Protein AF-A0A820HW71-F1 (afdb_monomer_lite)

Foldseek 3Di:
DLVVLQVVLVCVVVVVVVVVDDDDDDPPVVVVVVLVVVQSVLSSLPPDSHRDSDADFDPDQPVVLLVVLVVLLVVLVVVLVVLCVPQVVVLVVVVVVDPDDDPVSVVVSCVSVVVSVVVNVVSVCCSVLPSVNVSSCSVSRRPPNPPDDPPVPPDDD

Secondary structure (DSSP, 8-state):
-HHHHHHHHHHHHHHHHHHH-----SS-HHHHHHHHHHHHHHHHHSS-SS--SS--B-SS--HHHHHHHHHHHHHHHHHHHHHIIIIIHHHHHHHHH-SS--HHHHHHHHHHHHHHHHHHHHHHHIIIIIIIHHHHHHHTTB----SS--TTS----

Sequence (157 aa):
LRQLMKIHSFVRENAGKIISQPKKSTDPFLSSEFSHFNQYLYFLYAPTLIFRDVYPRTSTIRWNVVFKMFGQYLTCGFLVYHILAYSWMPVFTRCFTETELTLKSAITSIFDLMLPGVLIIILCYYGFFYCWLNGFAELLRFADRMFHEDWWNSASS

Structure (mmCIF, N/CA/C/O backbone):
data_AF-A0A820HW71-F1
#
_entry.id   AF-A0A820HW71-F1
#
loop_
_atom_site.group_PDB
_atom_site.id
_atom_site.type_symbol
_atom_site.label_atom_id
_atom_site.label_alt_id
_atom_site.label_comp_id
_atom_site.label_asym_id
_atom_site.label_entity_id
_atom_site.label_seq_id
_atom_site.pdbx_PDB_ins_code
_atom_site.Cartn_x
_atom_site.Cartn_y
_atom_site.Cartn_z
_atom_site.occupancy
_atom_site.B_iso_or_equiv
_atom_site.auth_seq_id
_atom_site.auth_comp_id
_atom_site.auth_asym_id
_atom_site.auth_atom_id
_atom_site.pdbx_PDB_model_num
ATOM 1 N N . LEU A 1 1 ? 9.717 6.547 14.543 1.00 66.38 1 LEU A N 1
ATOM 2 C CA . LEU A 1 1 ? 8.832 7.717 14.783 1.00 66.38 1 LEU A CA 1
ATOM 3 C C . LEU A 1 1 ? 7.448 7.357 15.335 1.00 66.38 1 LEU A C 1
ATOM 5 O O . LEU A 1 1 ? 7.127 7.828 16.416 1.00 66.38 1 LEU A O 1
ATOM 9 N N . ARG A 1 2 ? 6.642 6.515 14.660 1.00 72.00 2 ARG A N 1
ATOM 10 C CA . ARG A 1 2 ? 5.258 6.180 15.079 1.00 72.00 2 ARG A CA 1
ATOM 11 C C . ARG A 1 2 ? 5.122 5.748 16.548 1.00 72.00 2 ARG A C 1
ATOM 13 O O . ARG A 1 2 ? 4.225 6.218 17.234 1.00 72.00 2 ARG A O 1
ATOM 20 N N . GLN A 1 3 ? 6.014 4.885 17.038 1.00 76.31 3 GLN A N 1
ATOM 21 C CA . GLN A 1 3 ? 5.935 4.386 18.419 1.00 76.31 3 GLN A CA 1
ATOM 22 C C . GLN A 1 3 ? 6.227 5.465 19.469 1.00 76.31 3 GLN A C 1
ATOM 24 O O . GLN A 1 3 ? 5.591 5.501 20.514 1.00 76.31 3 GLN A O 1
ATOM 29 N N . LEU A 1 4 ? 7.119 6.404 19.153 1.00 76.62 4 LEU A N 1
ATOM 30 C CA . LEU A 1 4 ? 7.485 7.515 20.032 1.00 76.62 4 LEU A CA 1
ATOM 31 C C . LEU A 1 4 ? 6.310 8.482 20.237 1.00 76.62 4 LEU A C 1
ATOM 33 O O . LEU A 1 4 ? 6.021 8.870 21.365 1.00 76.62 4 LEU A O 1
ATOM 37 N N . MET A 1 5 ? 5.572 8.795 19.165 1.00 76.69 5 MET A N 1
ATOM 38 C CA . MET A 1 5 ? 4.363 9.626 19.249 1.00 76.69 5 MET A CA 1
ATOM 39 C C . MET A 1 5 ? 3.270 8.962 20.096 1.00 76.69 5 MET A C 1
ATOM 41 O O . MET A 1 5 ? 2.615 9.628 20.896 1.00 76.69 5 MET A O 1
ATOM 45 N N . LYS A 1 6 ? 3.110 7.638 19.966 1.00 76.06 6 LYS A N 1
ATOM 46 C CA . LYS A 1 6 ? 2.149 6.859 20.758 1.00 76.06 6 LYS A CA 1
ATOM 47 C C . LYS A 1 6 ? 2.499 6.848 22.242 1.00 76.06 6 LYS A C 1
ATOM 49 O O . LYS A 1 6 ? 1.626 7.087 23.072 1.00 76.06 6 LYS A O 1
ATOM 54 N N . ILE A 1 7 ? 3.771 6.625 22.572 1.00 77.44 7 ILE A N 1
ATOM 55 C CA . ILE A 1 7 ? 4.256 6.668 23.956 1.00 77.44 7 ILE A CA 1
ATOM 56 C C . ILE A 1 7 ? 4.028 8.062 24.551 1.00 77.44 7 ILE A C 1
ATOM 58 O O . ILE A 1 7 ? 3.468 8.169 25.638 1.00 77.44 7 ILE A O 1
ATOM 62 N N . HIS A 1 8 ? 4.366 9.130 23.822 1.00 78.19 8 HIS A N 1
ATOM 63 C CA . HIS A 1 8 ? 4.152 10.501 24.290 1.00 78.19 8 HIS A CA 1
ATOM 64 C C . HIS A 1 8 ? 2.667 10.814 24.543 1.00 78.19 8 HIS A C 1
ATOM 66 O O . HIS A 1 8 ? 2.325 11.365 25.589 1.00 78.19 8 HIS A O 1
ATOM 72 N N . SER A 1 9 ? 1.766 10.425 23.628 1.00 74.50 9 SER A N 1
ATOM 73 C CA . SER A 1 9 ? 0.321 10.602 23.837 1.00 74.50 9 SER A CA 1
ATOM 74 C C . SER A 1 9 ? -0.189 9.818 25.047 1.00 74.50 9 SER A C 1
ATOM 76 O O . SER A 1 9 ? -1.038 10.330 25.770 1.00 74.50 9 SER A O 1
ATOM 78 N N . PHE A 1 10 ? 0.311 8.601 25.271 1.00 73.00 10 PHE A N 1
ATOM 79 C CA . PHE A 1 10 ? -0.095 7.771 26.405 1.00 73.00 10 PHE A CA 1
ATOM 80 C C . PHE A 1 10 ? 0.378 8.354 27.739 1.00 73.00 10 PHE A C 1
ATOM 82 O O . PHE A 1 10 ? -0.403 8.438 28.685 1.00 73.00 10 PHE A O 1
ATOM 89 N N . VAL A 1 11 ? 1.638 8.791 27.814 1.00 78.19 11 VAL A N 1
ATOM 90 C CA . VAL A 1 11 ? 2.197 9.407 29.026 1.00 78.19 11 VAL A CA 1
ATOM 91 C C . VAL A 1 11 ? 1.459 10.701 29.350 1.00 78.19 11 VAL A C 1
ATOM 93 O O . VAL A 1 11 ? 1.075 10.895 30.497 1.00 78.19 11 VAL A O 1
ATOM 96 N N . ARG A 1 12 ? 1.194 11.556 28.353 1.00 78.50 12 ARG A N 1
ATOM 97 C CA . ARG A 1 12 ? 0.486 12.828 28.566 1.00 78.50 12 ARG A CA 1
ATOM 98 C C . ARG A 1 12 ? -0.927 12.630 29.121 1.00 78.50 12 ARG A C 1
ATOM 100 O O . ARG A 1 12 ? -1.309 13.319 30.061 1.00 78.50 12 ARG A O 1
ATOM 107 N N . GLU A 1 13 ? -1.680 11.686 28.560 1.00 73.25 13 GLU A N 1
ATOM 108 C CA . GLU A 1 13 ? -3.069 11.431 28.958 1.00 73.25 13 GLU A CA 1
ATOM 109 C C . GLU A 1 13 ? -3.165 10.781 30.350 1.00 73.25 13 GLU A C 1
ATOM 111 O O . GLU A 1 13 ? -4.010 11.157 31.163 1.00 73.25 13 GLU A O 1
ATOM 116 N N . ASN A 1 14 ? -2.272 9.832 30.662 1.00 68.50 14 ASN A N 1
ATOM 117 C CA . ASN A 1 14 ? -2.259 9.175 31.972 1.00 68.50 14 ASN A CA 1
ATOM 118 C C . ASN A 1 14 ? -1.646 10.050 33.069 1.00 68.50 14 ASN A C 1
ATOM 120 O O . ASN A 1 14 ? -2.122 10.006 34.200 1.00 68.50 14 ASN A O 1
ATOM 124 N N . ALA A 1 15 ? -0.649 10.886 32.756 1.00 71.06 15 ALA A N 1
ATOM 125 C CA . ALA A 1 15 ? -0.076 11.823 33.722 1.00 71.06 15 ALA A CA 1
ATOM 126 C C . ALA A 1 15 ? -1.144 12.785 34.266 1.00 71.06 15 ALA A C 1
ATOM 128 O O . ALA A 1 15 ? -1.229 12.972 35.478 1.00 71.06 15 ALA A O 1
ATOM 129 N N . GLY A 1 16 ? -2.017 13.316 33.401 1.00 64.75 16 GLY A N 1
ATOM 130 C CA . GLY A 1 16 ? -3.139 14.160 33.829 1.00 64.75 16 GLY A CA 1
ATOM 131 C C . GLY A 1 16 ? -4.109 13.440 34.775 1.00 64.75 16 GLY A C 1
ATOM 132 O O . GLY A 1 16 ? -4.522 14.006 35.786 1.00 64.75 16 GLY A O 1
ATOM 133 N N . LYS A 1 17 ? -4.417 12.165 34.504 1.00 67.25 17 LYS A N 1
ATOM 134 C CA . LYS A 1 17 ? -5.330 11.357 35.332 1.00 67.25 17 LYS A CA 1
ATOM 135 C C . LYS A 1 17 ? -4.726 10.989 36.688 1.00 67.25 17 LYS A C 1
ATOM 137 O O . LYS A 1 17 ? -5.415 11.117 37.698 1.00 67.25 17 LYS A O 1
ATOM 142 N N . ILE A 1 18 ? -3.445 10.614 36.727 1.00 64.81 18 ILE A N 1
ATOM 143 C CA . ILE A 1 18 ? -2.717 10.269 37.962 1.00 64.81 18 ILE A CA 1
ATOM 144 C C . ILE A 1 18 ? -2.598 11.484 38.893 1.00 64.81 18 ILE A C 1
ATOM 146 O O . ILE A 1 18 ? -2.737 11.336 40.103 1.00 64.81 18 ILE A O 1
ATOM 150 N N . ILE A 1 19 ? -2.406 12.688 38.342 1.00 64.12 19 ILE A N 1
ATOM 151 C CA . ILE A 1 19 ? -2.357 13.935 39.126 1.00 64.12 19 ILE A CA 1
ATOM 152 C C . ILE A 1 19 ? -3.731 14.271 39.739 1.00 64.12 19 ILE A C 1
ATOM 154 O O . ILE A 1 19 ? -3.800 14.860 40.815 1.00 64.12 19 ILE A O 1
ATOM 158 N N . SER A 1 20 ? -4.826 13.879 39.081 1.00 61.09 20 SER A N 1
ATOM 159 C CA . SER A 1 20 ? -6.198 14.203 39.500 1.00 61.09 20 SER A CA 1
ATOM 160 C C . SER A 1 20 ? -6.864 13.185 40.443 1.00 61.09 20 SER A C 1
ATOM 162 O O . SER A 1 20 ? -7.899 13.501 41.029 1.00 61.09 20 SER A O 1
ATOM 164 N N . GLN A 1 21 ? -6.319 11.971 40.604 1.00 56.47 21 GLN A N 1
ATOM 165 C CA . GLN A 1 21 ? -6.948 10.923 41.421 1.00 56.47 21 GLN A CA 1
ATOM 166 C C . GLN A 1 21 ? -6.394 10.871 42.860 1.00 56.47 21 GLN A C 1
ATOM 168 O O . GLN A 1 21 ? -5.190 10.689 43.049 1.00 56.47 21 GLN A O 1
ATOM 173 N N . PRO A 1 22 ? -7.248 10.941 43.904 1.00 54.06 22 PRO A N 1
ATOM 174 C CA . PRO A 1 22 ? -6.823 10.664 45.271 1.00 54.06 22 PRO A CA 1
ATOM 175 C C . PRO A 1 22 ? -6.597 9.155 45.470 1.00 54.06 22 PRO A C 1
ATOM 177 O O . PRO A 1 22 ? -7.396 8.330 45.024 1.00 54.06 22 PRO A O 1
ATOM 180 N N . LYS A 1 23 ? -5.502 8.799 46.163 1.00 50.09 23 LYS A N 1
ATOM 181 C CA . LYS A 1 23 ? -5.105 7.421 46.518 1.00 50.09 23 LYS A CA 1
ATOM 182 C C . LYS A 1 23 ? -6.294 6.637 47.091 1.00 50.09 23 LYS A C 1
ATOM 184 O O . LYS A 1 23 ? -6.707 6.891 48.220 1.00 50.09 23 LYS A O 1
ATOM 189 N N . LYS A 1 24 ? -6.805 5.651 46.349 1.00 47.09 24 LYS A N 1
ATOM 190 C CA . LYS A 1 24 ? -7.782 4.677 46.854 1.00 47.09 24 LYS A CA 1
ATOM 191 C C . LYS A 1 24 ? -7.131 3.296 46.915 1.00 47.09 24 LYS A C 1
ATOM 193 O O . LYS A 1 24 ? -6.701 2.759 45.900 1.00 47.09 24 LYS A O 1
ATOM 198 N N . SER A 1 25 ? -7.013 2.772 48.130 1.00 54.78 25 SER A N 1
ATOM 199 C CA . SER A 1 25 ? -6.553 1.421 48.453 1.00 54.78 25 SER A CA 1
ATOM 200 C C . SER A 1 25 ? -7.666 0.385 48.244 1.00 54.78 25 SER A C 1
ATOM 202 O O . SER A 1 25 ? -8.838 0.728 48.395 1.00 54.78 25 SER A O 1
ATOM 204 N N . THR A 1 26 ? -7.254 -0.866 47.989 1.00 46.06 26 THR A N 1
ATOM 205 C CA . THR A 1 26 ? -8.019 -2.137 48.060 1.00 46.06 26 THR A CA 1
ATOM 206 C C . THR A 1 26 ? -8.429 -2.764 46.724 1.00 46.06 26 THR A C 1
ATOM 208 O O . THR A 1 26 ? -9.563 -2.611 46.281 1.00 46.06 26 THR A O 1
ATOM 211 N N . ASP A 1 27 ? -7.485 -3.488 46.110 1.00 52.81 27 ASP A N 1
ATOM 212 C CA . ASP A 1 27 ? -7.646 -4.607 45.161 1.00 52.81 27 ASP A CA 1
ATOM 213 C C . ASP A 1 27 ? -8.671 -4.530 43.996 1.00 52.81 27 ASP A C 1
ATOM 215 O O . ASP A 1 27 ? -9.318 -5.532 43.689 1.00 52.81 27 ASP A O 1
ATOM 219 N N . PRO A 1 28 ? -8.746 -3.432 43.210 1.00 53.31 28 PRO A N 1
ATOM 220 C CA . PRO A 1 28 ? -9.257 -3.426 41.838 1.00 53.31 28 PRO A CA 1
ATOM 221 C C . PRO A 1 28 ? -8.096 -3.172 40.849 1.00 53.31 28 PRO A C 1
ATOM 223 O O . PRO A 1 28 ? -8.303 -2.973 39.655 1.00 53.31 28 PRO A O 1
ATOM 226 N N . PHE A 1 29 ? -6.859 -3.112 41.361 1.00 52.25 29 PHE A N 1
ATOM 227 C CA . PHE A 1 29 ? -5.689 -2.626 40.645 1.00 52.25 29 PHE A CA 1
ATOM 228 C C . PHE A 1 29 ? -5.268 -3.614 39.567 1.00 52.25 29 PHE A C 1
ATOM 230 O O . PHE A 1 29 ? -4.953 -3.196 38.468 1.00 52.25 29 PHE A O 1
ATOM 237 N N . LEU A 1 30 ? -5.371 -4.919 39.833 1.00 51.19 30 LEU A N 1
ATOM 238 C CA . LEU A 1 30 ? -4.949 -5.947 38.885 1.00 51.19 30 LEU A CA 1
ATOM 239 C C . LEU A 1 30 ? -5.900 -6.061 37.682 1.00 51.19 30 LEU A C 1
ATOM 241 O O . LEU A 1 30 ? -5.445 -6.220 36.555 1.00 51.19 30 LEU A O 1
ATOM 245 N N . SER A 1 31 ? -7.216 -5.933 37.896 1.00 52.94 31 SER A N 1
ATOM 246 C CA . SER A 1 31 ? -8.216 -5.910 36.816 1.00 52.94 31 SER A CA 1
ATOM 247 C C . SER A 1 31 ? -8.201 -4.584 36.049 1.00 52.94 31 SER A C 1
ATOM 249 O O . SER A 1 31 ? -8.335 -4.586 34.823 1.00 52.94 31 SER A O 1
ATOM 251 N N . SER A 1 32 ? -7.965 -3.471 36.751 1.00 58.72 32 SER A N 1
ATOM 252 C CA . SER A 1 32 ? -7.693 -2.154 36.166 1.00 58.72 32 SER A CA 1
ATOM 253 C C . SER A 1 32 ? -6.433 -2.176 35.292 1.00 58.72 32 SER A C 1
ATOM 255 O O . SER A 1 32 ? -6.503 -1.817 34.119 1.00 58.72 32 SER A O 1
ATOM 257 N N . GLU A 1 33 ? -5.305 -2.683 35.799 1.00 59.88 33 GLU A N 1
ATOM 258 C CA . GLU A 1 33 ? -4.039 -2.787 35.065 1.00 59.88 33 GLU A CA 1
ATOM 259 C C . GLU A 1 33 ? -4.151 -3.715 33.857 1.00 59.88 33 GLU A C 1
ATOM 261 O O . GLU A 1 33 ? -3.715 -3.337 32.771 1.00 59.88 33 GLU A O 1
ATOM 266 N N . PHE A 1 34 ? -4.780 -4.890 33.992 1.00 58.22 34 PHE A N 1
ATOM 267 C CA . PHE A 1 34 ? -4.979 -5.795 32.852 1.00 58.22 34 PHE A CA 1
ATOM 268 C C . PHE A 1 34 ? -5.883 -5.179 31.777 1.00 58.22 34 PHE A C 1
ATOM 270 O O . PHE A 1 34 ? -5.628 -5.338 30.579 1.00 58.22 34 PHE A O 1
ATOM 277 N N . SER A 1 35 ? -6.931 -4.454 32.183 1.00 60.84 35 SER A N 1
ATOM 278 C CA . SER A 1 35 ? -7.802 -3.727 31.255 1.00 60.84 35 SER A CA 1
ATOM 279 C C . SER A 1 35 ? -7.048 -2.587 30.562 1.00 60.84 35 SER A C 1
ATOM 281 O O . SER A 1 35 ? -7.125 -2.462 29.338 1.00 60.84 35 SER A O 1
ATOM 283 N N . HIS A 1 36 ? -6.255 -1.808 31.304 1.00 67.25 36 HIS A N 1
ATOM 284 C CA . HIS A 1 36 ? -5.430 -0.727 30.760 1.00 67.25 36 HIS A CA 1
ATOM 285 C C . HIS A 1 36 ? -4.324 -1.243 29.830 1.00 67.25 36 HIS A C 1
ATOM 287 O O . HIS A 1 36 ? -4.073 -0.635 28.788 1.00 67.25 36 HIS A O 1
ATOM 293 N N . PHE A 1 37 ? -3.708 -2.387 30.137 1.00 70.44 37 PHE A N 1
ATOM 294 C CA . PHE A 1 37 ? -2.699 -3.009 29.280 1.00 70.44 37 PHE A CA 1
ATOM 295 C C . PHE A 1 37 ? -3.304 -3.528 27.971 1.00 70.44 37 PHE A C 1
ATOM 297 O O . PHE A 1 37 ? -2.777 -3.249 26.894 1.00 70.44 37 PHE A O 1
ATOM 304 N N . ASN A 1 38 ? -4.462 -4.196 28.027 1.00 71.06 38 ASN A N 1
ATOM 305 C CA . ASN A 1 38 ? -5.185 -4.620 26.823 1.00 71.06 38 ASN A CA 1
ATOM 306 C C . ASN A 1 38 ? -5.651 -3.427 25.969 1.00 71.06 38 ASN A C 1
ATOM 308 O O . ASN A 1 38 ? -5.608 -3.490 24.738 1.00 71.06 38 ASN A O 1
ATOM 312 N N . GLN A 1 39 ? -6.061 -2.319 26.593 1.00 71.56 39 GLN A N 1
ATOM 313 C CA . GLN A 1 39 ? -6.398 -1.072 25.894 1.00 71.56 39 GLN A CA 1
ATOM 314 C C . GLN A 1 39 ? -5.165 -0.411 25.262 1.00 71.56 39 GLN A C 1
ATOM 316 O O . GLN A 1 39 ? -5.248 0.078 24.134 1.00 71.56 39 GLN A O 1
ATOM 321 N N . TYR A 1 40 ? -4.014 -0.436 25.937 1.00 71.38 40 TYR A N 1
ATOM 322 C CA . TYR A 1 40 ? -2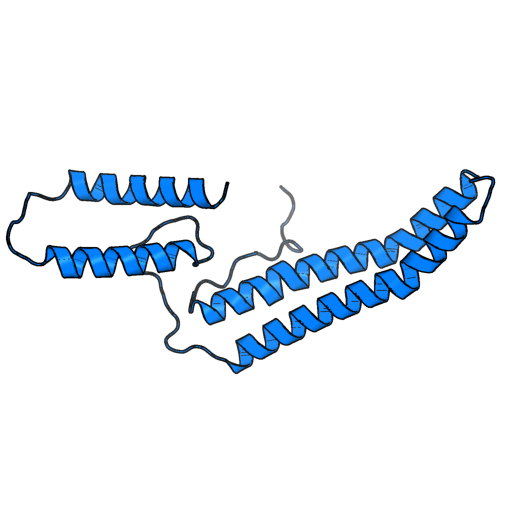.751 0.066 25.399 1.00 71.38 40 TYR A CA 1
ATOM 323 C C . TYR A 1 40 ? -2.246 -0.779 24.224 1.00 71.38 40 TYR A C 1
ATOM 325 O O . TYR A 1 40 ? -1.864 -0.227 23.190 1.00 71.38 40 TYR A O 1
ATOM 333 N N . LEU A 1 41 ? -2.318 -2.110 24.329 1.00 72.56 41 LEU A N 1
ATOM 334 C CA . LEU A 1 41 ? -2.028 -3.016 23.216 1.00 72.56 41 LEU A CA 1
ATOM 335 C C . LEU A 1 41 ? -2.951 -2.729 22.030 1.00 72.56 41 LEU A C 1
ATOM 337 O O . LEU A 1 41 ? -2.475 -2.573 20.906 1.00 72.56 41 LEU A O 1
ATOM 341 N N . TYR A 1 42 ? -4.255 -2.571 22.270 1.00 72.00 42 TYR A N 1
ATOM 342 C CA . TYR A 1 42 ? -5.203 -2.189 21.225 1.00 72.00 42 TYR A CA 1
ATOM 343 C C . TYR A 1 42 ? -4.836 -0.842 20.586 1.00 72.00 42 TYR A C 1
ATOM 345 O O . TYR A 1 42 ? -4.802 -0.738 19.362 1.00 72.00 42 TYR A O 1
ATOM 353 N N . PHE A 1 43 ? -4.476 0.169 21.383 1.00 73.31 43 PHE A N 1
ATOM 354 C CA . PHE A 1 43 ? -3.992 1.460 20.889 1.00 73.31 43 PHE A CA 1
ATOM 355 C C . PHE A 1 43 ? -2.708 1.334 20.060 1.00 73.31 43 PHE A C 1
ATOM 357 O O . PHE A 1 43 ? -2.546 2.053 19.075 1.00 73.31 43 PHE A O 1
ATOM 364 N N . LEU A 1 44 ? -1.800 0.417 20.400 1.00 72.62 44 LEU A N 1
ATOM 365 C CA . LEU A 1 44 ? -0.547 0.201 19.672 1.00 72.62 44 LEU A CA 1
ATOM 366 C C . LEU A 1 44 ? -0.793 -0.271 18.230 1.00 72.62 44 LEU A C 1
ATOM 368 O O . LEU A 1 44 ? -0.136 0.211 17.289 1.00 72.62 44 LEU A O 1
ATOM 372 N N . TYR A 1 45 ? -1.781 -1.148 18.057 1.00 67.81 45 TYR A N 1
ATOM 373 C CA . TYR A 1 45 ? -2.186 -1.676 16.756 1.00 67.81 45 TYR A CA 1
ATOM 374 C C . TYR A 1 45 ? -3.183 -0.780 16.023 1.00 67.81 45 TYR A C 1
ATOM 376 O O . TYR A 1 45 ? -3.102 -0.688 14.798 1.00 67.81 45 TYR A O 1
ATOM 384 N N . ALA A 1 46 ? -4.048 -0.064 16.746 1.00 67.81 46 ALA A N 1
ATOM 385 C CA . ALA A 1 46 ? -4.976 0.893 16.162 1.00 67.81 46 ALA A CA 1
ATOM 386 C C . ALA A 1 46 ? -4.212 1.950 15.341 1.00 67.81 46 ALA A C 1
ATOM 388 O O . ALA A 1 46 ? -3.185 2.474 15.798 1.00 67.81 46 ALA A O 1
ATOM 389 N N . PRO A 1 47 ? -4.686 2.299 14.138 1.00 64.62 47 PRO A N 1
ATOM 390 C CA . PRO A 1 47 ? -4.066 3.323 13.304 1.00 64.62 47 PRO A CA 1
ATOM 391 C C . PRO A 1 47 ? -4.331 4.759 13.813 1.00 64.62 47 PRO A C 1
ATOM 393 O O . PRO A 1 47 ? -4.484 5.682 13.031 1.00 64.62 47 PRO A O 1
ATOM 396 N N . THR A 1 48 ? -4.345 4.986 15.131 1.00 66.50 48 THR A N 1
ATOM 397 C CA . THR A 1 48 ? -4.530 6.305 15.760 1.00 66.50 48 THR A CA 1
ATOM 398 C C . THR A 1 48 ? -3.293 6.763 16.518 1.00 66.50 48 THR A C 1
ATOM 400 O O . THR A 1 48 ? -2.569 5.950 17.095 1.00 66.50 48 THR A O 1
ATOM 403 N N . LEU A 1 49 ? -3.077 8.080 16.570 1.00 62.91 49 LEU A N 1
ATOM 404 C CA . LEU A 1 49 ? -1.993 8.705 17.343 1.00 62.91 49 LEU A CA 1
ATOM 405 C C . LEU A 1 49 ? -2.422 9.177 18.740 1.00 62.91 49 LEU A C 1
ATOM 407 O O . LEU A 1 49 ? -1.563 9.386 19.588 1.00 62.91 49 LEU A O 1
ATOM 411 N N . ILE A 1 50 ? -3.727 9.318 18.984 1.00 65.31 50 ILE A N 1
ATOM 412 C CA . ILE A 1 50 ? -4.288 9.827 20.243 1.00 65.31 50 ILE A CA 1
ATOM 413 C C . ILE A 1 50 ? -4.853 8.661 21.047 1.00 65.31 50 ILE A C 1
ATOM 415 O O . ILE A 1 50 ? -5.705 7.940 20.523 1.00 65.31 50 ILE A O 1
ATOM 419 N N . PHE A 1 51 ? -4.400 8.494 22.292 1.00 65.50 51 PHE A N 1
ATOM 420 C CA . PHE A 1 51 ? -4.928 7.503 23.238 1.00 65.50 51 PHE A CA 1
ATOM 421 C C . PHE A 1 51 ? -6.306 7.930 23.783 1.00 65.50 51 PHE A C 1
ATOM 423 O O . PHE A 1 51 ? -6.481 9.083 24.168 1.00 65.50 51 PHE A O 1
ATOM 430 N N . ARG A 1 52 ? -7.281 7.013 23.829 1.00 64.44 52 ARG A N 1
ATOM 431 C CA . ARG A 1 52 ? -8.586 7.185 24.496 1.00 64.44 52 ARG A CA 1
ATOM 432 C C . ARG A 1 52 ? -8.948 5.905 25.250 1.00 64.44 52 ARG A C 1
ATOM 434 O O . ARG A 1 52 ? -8.671 4.815 24.756 1.00 64.44 52 ARG A O 1
ATOM 441 N N . ASP A 1 53 ? -9.617 6.031 26.397 1.00 64.06 53 ASP A N 1
ATOM 442 C CA . ASP A 1 53 ? -10.005 4.866 27.215 1.00 64.06 53 ASP A CA 1
ATOM 443 C C . ASP A 1 53 ? -11.077 4.003 26.526 1.00 64.06 53 ASP A C 1
ATO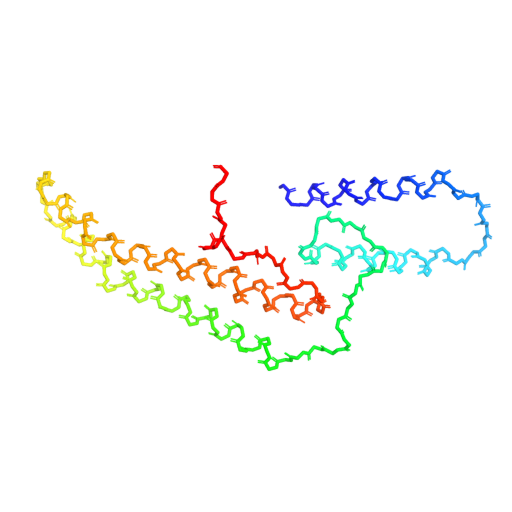M 445 O O . ASP A 1 53 ? -11.106 2.782 26.676 1.00 64.06 53 ASP A O 1
ATOM 449 N N . VAL A 1 54 ? -11.952 4.635 25.734 1.00 63.62 54 VAL A N 1
ATOM 450 C CA . VAL A 1 54 ? -13.006 3.969 24.962 1.00 63.62 54 VAL A CA 1
ATOM 451 C C . VAL A 1 54 ? -12.937 4.443 23.514 1.00 63.62 54 VAL A C 1
ATOM 453 O O . VAL A 1 54 ? -13.152 5.619 23.221 1.00 63.62 54 VAL A O 1
ATOM 456 N N . TYR A 1 55 ? -12.648 3.517 22.599 1.00 65.12 55 TYR A N 1
ATOM 457 C CA . TYR A 1 55 ? -12.758 3.751 21.159 1.00 65.12 55 TYR A CA 1
ATOM 458 C C . TYR A 1 55 ? -14.101 3.230 20.642 1.00 65.12 55 TYR A C 1
ATOM 460 O O . TYR A 1 55 ? -14.511 2.140 21.052 1.00 65.12 55 TYR A O 1
ATOM 468 N N . PRO A 1 56 ? -14.765 3.941 19.713 1.00 64.50 56 PRO A N 1
ATOM 469 C CA . PRO A 1 56 ? -15.918 3.396 19.011 1.00 64.50 56 PRO A CA 1
ATOM 470 C C . PRO A 1 56 ? -15.475 2.164 18.208 1.00 64.50 56 PRO A C 1
ATOM 472 O O . PRO A 1 56 ? -14.608 2.246 17.336 1.00 64.50 56 PRO A O 1
ATOM 475 N N . ARG A 1 57 ? -16.042 1.001 18.546 1.00 64.25 57 ARG A N 1
ATOM 476 C CA . ARG A 1 57 ? -15.764 -0.286 17.895 1.00 64.25 57 ARG A CA 1
ATOM 477 C C . ARG A 1 57 ? -16.970 -0.732 17.087 1.00 64.25 57 ARG A C 1
ATOM 479 O O . ARG A 1 57 ? -18.106 -0.575 17.531 1.00 64.25 57 ARG A O 1
ATOM 486 N N . THR A 1 58 ? -16.735 -1.352 15.938 1.00 66.19 58 THR A N 1
ATOM 487 C CA . THR A 1 58 ? -17.799 -2.076 15.235 1.00 66.19 58 THR A CA 1
ATOM 488 C C . THR A 1 58 ? -18.196 -3.335 16.018 1.00 66.19 58 THR A C 1
ATOM 490 O O . THR A 1 58 ? -17.359 -4.006 16.628 1.00 66.19 58 THR A O 1
ATOM 493 N N . SER A 1 59 ? -19.493 -3.660 16.026 1.00 66.50 59 SER A N 1
ATOM 494 C CA . SER A 1 59 ? -20.051 -4.781 16.801 1.00 66.50 59 SER A CA 1
ATOM 495 C C . SER A 1 59 ? -19.551 -6.147 16.321 1.00 66.50 59 SER A C 1
ATOM 497 O O . SER A 1 59 ? -19.381 -7.068 17.120 1.00 66.50 59 SER A O 1
ATOM 499 N N . THR A 1 60 ? -19.258 -6.277 15.025 1.00 75.31 60 THR A N 1
ATOM 500 C CA . THR A 1 60 ? -18.808 -7.521 14.389 1.00 75.31 60 THR A CA 1
ATOM 501 C C . THR A 1 60 ? -17.712 -7.256 13.355 1.00 75.31 60 THR A C 1
ATOM 503 O O . THR A 1 60 ? -17.662 -6.190 12.741 1.00 75.31 60 THR A O 1
ATOM 506 N N . ILE A 1 61 ? -16.819 -8.236 13.166 1.00 77.50 61 ILE A N 1
ATOM 507 C CA . ILE A 1 61 ? -15.830 -8.227 12.076 1.00 77.50 61 ILE A CA 1
ATOM 508 C C . ILE A 1 61 ? -16.523 -8.779 10.838 1.00 77.50 61 ILE A C 1
ATOM 510 O O . ILE A 1 61 ? -16.965 -9.930 10.838 1.00 77.50 61 ILE A O 1
ATOM 514 N N . ARG A 1 62 ? -16.603 -7.987 9.768 1.00 82.00 62 ARG A N 1
ATOM 515 C CA . ARG A 1 62 ? -17.148 -8.460 8.493 1.00 82.00 62 ARG A CA 1
ATOM 516 C C . ARG A 1 62 ? -16.022 -9.092 7.681 1.00 82.00 62 ARG A C 1
ATOM 518 O O . ARG A 1 62 ? -15.398 -8.440 6.848 1.00 82.00 62 ARG A O 1
ATOM 525 N N . TRP A 1 63 ? -15.779 -10.380 7.914 1.00 80.62 63 TRP A N 1
ATOM 526 C CA . TRP A 1 63 ? -14.711 -11.146 7.257 1.00 80.62 63 TRP A CA 1
ATOM 527 C C . TRP A 1 63 ? -14.752 -11.076 5.727 1.00 80.62 63 TRP A C 1
ATOM 529 O O . TRP A 1 63 ? -13.707 -10.972 5.097 1.00 80.62 63 TRP A O 1
ATOM 539 N N . ASN A 1 64 ? -15.943 -11.014 5.126 1.00 84.12 64 ASN A N 1
ATOM 540 C CA . ASN A 1 64 ? -16.096 -10.842 3.676 1.00 84.12 64 ASN A CA 1
ATOM 541 C C . ASN A 1 64 ? -15.432 -9.554 3.163 1.00 84.12 64 ASN A C 1
ATOM 543 O O . ASN A 1 64 ? -14.834 -9.547 2.091 1.00 84.12 64 ASN A O 1
ATOM 547 N N . VAL A 1 65 ? -15.516 -8.464 3.934 1.00 82.25 65 VAL A N 1
ATOM 548 C CA . VAL A 1 65 ? -14.875 -7.190 3.587 1.00 82.25 65 VAL A CA 1
ATOM 549 C C . VAL A 1 65 ? -13.364 -7.314 3.735 1.00 82.25 65 VAL A C 1
ATOM 551 O O . VAL A 1 65 ? -12.642 -6.907 2.834 1.00 82.25 65 VAL A O 1
ATOM 554 N N . VAL A 1 66 ? -12.892 -7.937 4.817 1.00 85.69 66 VAL A N 1
ATOM 555 C CA . VAL A 1 66 ? -11.462 -8.187 5.049 1.00 85.69 66 VAL A CA 1
ATOM 556 C C . VAL A 1 66 ? -10.861 -8.976 3.884 1.00 85.69 66 VAL A C 1
ATOM 558 O O . VAL A 1 66 ? -9.943 -8.487 3.230 1.00 85.69 66 VAL A O 1
ATOM 561 N N . PHE A 1 67 ? -11.416 -10.145 3.553 1.00 87.50 67 PHE A N 1
ATOM 562 C CA . PHE A 1 67 ? -10.919 -10.964 2.445 1.00 87.50 67 PHE A CA 1
ATOM 563 C C . PHE A 1 67 ? -10.965 -10.226 1.106 1.00 87.50 67 PHE A C 1
ATOM 565 O O . PHE A 1 67 ? -10.019 -10.328 0.328 1.00 87.50 67 PHE A O 1
ATOM 572 N N . LYS A 1 68 ? -12.010 -9.427 0.855 1.00 88.75 68 LYS A N 1
ATOM 573 C CA . LYS A 1 68 ? -12.089 -8.586 -0.345 1.00 88.75 68 LYS A CA 1
ATOM 574 C C . LYS A 1 68 ? -10.954 -7.558 -0.398 1.00 88.75 68 LYS A C 1
ATOM 576 O O . LYS A 1 68 ? -10.320 -7.430 -1.440 1.00 88.75 68 LYS A O 1
ATOM 581 N N . MET A 1 69 ? -10.676 -6.862 0.704 1.00 87.88 69 MET A N 1
ATOM 582 C CA . MET A 1 69 ? -9.606 -5.858 0.770 1.00 87.88 69 MET A CA 1
ATOM 583 C C . MET A 1 69 ? -8.220 -6.494 0.602 1.00 87.88 69 MET A C 1
ATOM 585 O O . MET A 1 69 ? -7.408 -6.004 -0.181 1.00 87.88 69 MET A O 1
ATOM 589 N N . PHE A 1 70 ? -7.956 -7.630 1.254 1.00 89.50 70 PHE A N 1
ATOM 590 C CA . PHE A 1 70 ? -6.700 -8.367 1.067 1.00 89.50 70 PHE A CA 1
ATOM 591 C C . PHE A 1 70 ? -6.561 -8.923 -0.357 1.00 89.50 70 PHE A C 1
ATOM 593 O O . PHE A 1 70 ? -5.485 -8.830 -0.944 1.00 89.50 70 PHE A O 1
ATOM 600 N N . GLY A 1 71 ? -7.644 -9.430 -0.950 1.00 92.38 71 GLY A N 1
ATOM 601 C CA . GLY A 1 71 ? -7.660 -9.855 -2.351 1.00 92.38 71 GLY A CA 1
ATOM 602 C C . GLY A 1 71 ? -7.346 -8.706 -3.314 1.00 92.38 71 GLY A C 1
ATOM 603 O O . GLY A 1 71 ? -6.537 -8.867 -4.228 1.00 92.38 71 GLY A O 1
ATOM 604 N N . GLN A 1 72 ? -7.913 -7.519 -3.079 1.00 91.31 72 GLN A N 1
ATOM 605 C CA . GLN A 1 72 ? -7.594 -6.316 -3.853 1.00 91.31 72 GLN A CA 1
ATOM 606 C C . GLN A 1 72 ? -6.133 -5.885 -3.670 1.00 91.31 72 GLN A C 1
ATOM 608 O O . GLN A 1 72 ? -5.489 -5.523 -4.652 1.00 91.31 72 GLN A O 1
ATOM 613 N N . TYR A 1 73 ? -5.582 -5.977 -2.456 1.00 92.19 73 TYR A N 1
ATOM 614 C CA . TYR A 1 73 ? -4.168 -5.691 -2.192 1.00 92.19 73 TYR A CA 1
ATOM 615 C C . TYR A 1 73 ? -3.232 -6.632 -2.965 1.00 92.19 73 TYR A C 1
ATOM 617 O O . TYR A 1 73 ? -2.322 -6.166 -3.651 1.00 92.19 73 TYR A O 1
ATOM 625 N N . LEU A 1 74 ? -3.496 -7.943 -2.923 1.00 94.19 74 LEU A N 1
ATOM 626 C CA . LEU A 1 74 ? -2.733 -8.937 -3.686 1.00 94.19 74 LEU A CA 1
ATOM 627 C C . LEU A 1 74 ? -2.835 -8.691 -5.194 1.00 94.19 74 LEU A C 1
ATOM 629 O O . LEU A 1 74 ? -1.829 -8.750 -5.896 1.00 94.19 74 LEU A O 1
ATOM 633 N N . THR A 1 75 ? -4.030 -8.345 -5.680 1.00 94.56 75 THR A N 1
ATOM 634 C CA . THR A 1 75 ? -4.251 -8.000 -7.091 1.00 94.56 75 THR A CA 1
ATOM 635 C C . THR A 1 75 ? -3.441 -6.767 -7.492 1.00 94.56 75 THR A C 1
ATOM 637 O O . THR A 1 75 ? -2.793 -6.780 -8.533 1.00 94.56 75 THR A O 1
ATOM 640 N N . CYS A 1 76 ? -3.403 -5.722 -6.657 1.00 94.12 76 CYS A N 1
ATOM 641 C CA . CYS A 1 76 ? -2.577 -4.538 -6.913 1.00 94.12 76 CYS A CA 1
ATOM 642 C C . CYS A 1 76 ? -1.086 -4.891 -6.965 1.00 94.12 76 CYS A C 1
ATOM 644 O O . CYS A 1 76 ? -0.394 -4.452 -7.878 1.00 94.12 76 CYS A O 1
ATOM 646 N N . GLY A 1 77 ? -0.597 -5.719 -6.033 1.00 93.94 77 GLY A N 1
ATOM 647 C CA . GLY A 1 77 ? 0.791 -6.191 -6.041 1.00 93.94 77 GLY A CA 1
ATOM 648 C C . GLY A 1 77 ? 1.136 -6.987 -7.302 1.00 93.94 77 GLY A C 1
ATOM 649 O O . GLY A 1 77 ? 2.178 -6.757 -7.915 1.00 93.94 77 GLY A O 1
ATOM 650 N N . PHE A 1 78 ? 0.231 -7.865 -7.737 1.00 95.56 78 PHE A N 1
ATOM 651 C CA . PHE A 1 78 ? 0.384 -8.626 -8.974 1.00 95.56 78 PHE A CA 1
ATOM 652 C C . PHE A 1 78 ? 0.394 -7.725 -10.218 1.00 95.56 78 PHE A C 1
ATOM 654 O O . PHE A 1 78 ? 1.234 -7.905 -11.096 1.00 95.56 78 PHE A O 1
ATOM 661 N N . LEU A 1 79 ? -0.483 -6.717 -10.276 1.00 94.62 79 LEU A N 1
ATOM 662 C CA . LEU A 1 79 ? -0.501 -5.731 -11.360 1.00 94.62 79 LEU A CA 1
ATOM 663 C C . LEU A 1 79 ? 0.791 -4.910 -11.404 1.00 94.62 79 LEU A C 1
ATOM 665 O O . LEU A 1 79 ? 1.352 -4.736 -12.481 1.00 94.62 79 LEU A O 1
ATOM 669 N N . VAL A 1 80 ? 1.303 -4.454 -10.257 1.00 94.25 80 VAL A N 1
ATOM 670 C CA . VAL A 1 80 ? 2.593 -3.745 -10.186 1.00 94.25 80 VAL A CA 1
ATOM 671 C C . VAL A 1 80 ? 3.730 -4.636 -10.687 1.00 94.25 80 VAL A C 1
ATOM 673 O O . VAL A 1 80 ? 4.527 -4.189 -11.510 1.00 94.25 80 VAL A O 1
ATOM 676 N N . TYR A 1 81 ? 3.778 -5.900 -10.255 1.00 94.44 81 TYR A N 1
ATOM 677 C CA . TYR A 1 81 ? 4.756 -6.867 -10.759 1.00 94.44 81 TYR A CA 1
ATOM 678 C C . TYR A 1 81 ? 4.661 -7.031 -12.280 1.00 94.44 81 TYR A C 1
ATOM 680 O O . TYR A 1 81 ? 5.679 -6.957 -12.965 1.00 94.44 81 TYR A O 1
ATOM 688 N N . HIS A 1 82 ? 3.449 -7.181 -12.820 1.00 94.44 82 HIS A N 1
ATOM 689 C CA . HIS A 1 82 ? 3.234 -7.262 -14.262 1.00 94.44 82 HIS A CA 1
ATOM 690 C C . HIS A 1 82 ? 3.699 -5.996 -14.991 1.00 94.44 82 HIS A C 1
ATOM 692 O O . HIS A 1 82 ? 4.419 -6.098 -15.979 1.00 94.44 82 HIS A O 1
ATOM 698 N N . ILE A 1 83 ? 3.354 -4.799 -14.513 1.00 92.94 83 ILE A N 1
ATOM 699 C CA . ILE A 1 83 ? 3.779 -3.547 -15.159 1.00 92.94 83 ILE A CA 1
ATOM 700 C C . ILE A 1 83 ? 5.311 -3.437 -15.162 1.00 92.94 83 ILE A C 1
ATOM 702 O O . ILE A 1 83 ? 5.903 -3.083 -16.180 1.00 92.94 83 ILE A O 1
ATOM 706 N N . LEU A 1 84 ? 5.977 -3.798 -14.064 1.00 91.69 84 LEU A N 1
ATOM 707 C CA . LEU A 1 84 ? 7.440 -3.824 -14.008 1.00 91.69 84 LEU A CA 1
ATOM 708 C C . LEU A 1 84 ? 8.027 -4.850 -14.991 1.00 91.69 84 LEU A C 1
ATOM 710 O O . LEU A 1 84 ? 8.925 -4.525 -15.769 1.00 91.69 84 LEU A O 1
ATOM 714 N N . ALA A 1 85 ? 7.497 -6.073 -14.998 1.00 92.75 85 ALA A N 1
ATOM 715 C CA . ALA A 1 85 ? 7.986 -7.148 -15.854 1.00 92.75 85 ALA A CA 1
ATOM 716 C C . ALA A 1 85 ? 7.798 -6.852 -17.352 1.00 92.75 85 ALA A C 1
ATOM 718 O O . ALA A 1 85 ? 8.679 -7.170 -18.145 1.00 92.75 85 ALA A O 1
ATOM 719 N N . TYR A 1 86 ? 6.680 -6.237 -17.746 1.00 90.12 86 TYR A N 1
ATOM 720 C CA . TYR A 1 86 ? 6.348 -6.014 -19.157 1.00 90.12 86 TYR A CA 1
ATOM 721 C C . TYR A 1 86 ? 6.756 -4.638 -19.681 1.00 90.12 86 TYR A C 1
ATOM 723 O O . TYR A 1 86 ? 7.102 -4.530 -20.853 1.00 90.12 86 TYR A O 1
ATOM 731 N N . SER A 1 87 ? 6.720 -3.587 -18.860 1.00 88.75 87 SER A N 1
ATOM 732 C CA . SER A 1 87 ? 7.051 -2.229 -19.308 1.00 88.75 87 SER A CA 1
ATOM 733 C C . SER A 1 87 ? 8.475 -1.826 -18.943 1.00 88.75 87 SER A C 1
ATOM 735 O O . SER A 1 87 ? 9.155 -1.208 -19.754 1.00 88.75 87 SER A O 1
ATOM 737 N N . TRP A 1 88 ? 8.957 -2.177 -17.748 1.00 86.44 88 TRP A N 1
ATOM 738 C CA . TRP A 1 88 ? 10.256 -1.689 -17.274 1.00 86.44 88 TRP A CA 1
ATOM 739 C C . TRP A 1 88 ? 11.410 -2.572 -17.746 1.00 86.44 88 TRP A C 1
ATOM 741 O O . TRP A 1 88 ? 12.400 -2.045 -18.250 1.00 86.44 88 TRP A O 1
ATOM 751 N N . MET A 1 89 ? 11.279 -3.900 -17.658 1.00 87.69 89 MET A N 1
ATOM 752 C CA . MET A 1 89 ? 12.319 -4.831 -18.123 1.00 87.69 89 MET A CA 1
ATOM 753 C C . MET A 1 89 ? 12.807 -4.569 -19.558 1.00 87.69 89 MET A C 1
ATOM 755 O O . MET A 1 89 ? 14.020 -4.465 -19.727 1.00 87.69 89 MET A O 1
ATOM 759 N N . PRO A 1 90 ? 11.949 -4.400 -20.589 1.00 87.56 90 PRO A N 1
ATOM 760 C CA . PRO A 1 90 ? 12.442 -4.158 -21.947 1.00 87.56 90 PRO A CA 1
ATOM 761 C C . PRO A 1 90 ? 13.180 -2.821 -22.086 1.00 87.56 90 PRO A C 1
ATOM 763 O O . PRO A 1 90 ? 14.160 -2.741 -22.826 1.00 87.56 90 PRO A O 1
ATOM 766 N N . VAL A 1 91 ? 12.758 -1.784 -21.353 1.00 86.62 91 VAL A N 1
ATOM 767 C CA . VAL A 1 91 ? 13.441 -0.482 -21.352 1.00 86.62 91 VAL A CA 1
ATOM 768 C C . VAL A 1 91 ? 14.808 -0.598 -20.681 1.00 86.62 91 VAL A C 1
ATOM 770 O O . VAL A 1 91 ? 15.793 -0.108 -21.227 1.00 86.62 91 VAL A O 1
ATOM 773 N N . PHE A 1 92 ? 14.903 -1.308 -19.553 1.00 85.19 92 PHE A N 1
ATOM 774 C CA . PHE A 1 92 ? 16.189 -1.575 -18.909 1.00 85.19 92 PHE A CA 1
ATOM 775 C C . PHE A 1 92 ? 17.116 -2.383 -19.812 1.00 85.19 92 PHE A C 1
ATOM 777 O O . PHE A 1 92 ? 18.264 -1.988 -19.998 1.00 85.19 92 PHE A O 1
ATOM 784 N N . THR A 1 93 ? 16.634 -3.468 -20.422 1.00 86.38 93 THR A N 1
ATOM 785 C CA . THR A 1 93 ? 17.445 -4.268 -21.348 1.00 86.38 93 THR A CA 1
ATOM 786 C C . THR A 1 93 ? 17.951 -3.428 -22.520 1.00 86.38 93 THR A C 1
ATOM 788 O O . THR A 1 93 ? 19.125 -3.547 -22.870 1.00 86.38 93 THR A O 1
ATOM 791 N N . ARG A 1 94 ? 17.127 -2.530 -23.079 1.00 83.00 94 ARG A N 1
ATOM 792 C CA . ARG A 1 94 ? 17.551 -1.585 -24.126 1.00 83.00 94 ARG A CA 1
ATOM 793 C C . ARG A 1 94 ? 18.666 -0.658 -23.629 1.00 83.00 94 ARG A C 1
ATOM 795 O O . ARG A 1 94 ? 19.706 -0.577 -24.271 1.00 83.00 94 ARG A O 1
ATOM 802 N N . CYS A 1 95 ? 18.499 -0.047 -22.457 1.00 80.75 95 CYS A N 1
ATOM 803 C CA . CYS A 1 95 ? 19.503 0.847 -21.872 1.00 80.75 95 CYS A CA 1
ATOM 804 C C . CYS A 1 95 ? 20.830 0.150 -21.525 1.00 80.75 95 CYS A C 1
ATOM 806 O O . CYS A 1 95 ? 21.878 0.773 -21.635 1.00 80.75 95 CYS A O 1
ATOM 808 N N . PHE A 1 96 ? 20.805 -1.116 -21.094 1.00 79.94 96 PHE A N 1
ATOM 809 C CA . PHE A 1 96 ? 22.024 -1.869 -20.765 1.00 79.94 96 PHE A CA 1
ATOM 810 C C . PHE A 1 96 ? 22.715 -2.484 -21.988 1.00 79.94 96 PHE A C 1
ATOM 812 O O . PHE A 1 96 ? 23.902 -2.793 -21.916 1.00 79.94 96 PHE A O 1
ATOM 819 N N . THR A 1 97 ? 21.986 -2.691 -23.088 1.00 81.94 97 THR A N 1
ATOM 820 C CA . THR A 1 97 ? 22.545 -3.259 -24.326 1.00 81.94 97 THR A CA 1
ATOM 821 C C . THR A 1 97 ? 23.133 -2.174 -25.231 1.00 81.94 97 THR A C 1
ATOM 823 O O . THR A 1 97 ? 24.073 -2.447 -25.974 1.00 81.94 97 THR A O 1
ATOM 826 N N . GLU A 1 98 ? 22.617 -0.941 -25.174 1.00 76.44 98 GLU A N 1
ATOM 827 C CA . GLU A 1 98 ? 23.201 0.190 -25.903 1.00 76.44 98 GLU A CA 1
ATOM 828 C C . GLU A 1 98 ? 24.519 0.643 -25.249 1.00 76.44 98 GLU A C 1
ATOM 830 O O . GLU A 1 98 ? 24.545 1.134 -24.124 1.00 76.44 98 GLU A O 1
ATOM 835 N N . THR A 1 99 ? 25.630 0.498 -25.976 1.00 64.50 99 THR A N 1
ATOM 836 C CA . THR A 1 99 ? 26.980 0.904 -25.546 1.00 64.50 99 THR A CA 1
ATOM 837 C C . THR A 1 99 ? 27.179 2.423 -25.498 1.00 64.50 99 THR A C 1
ATOM 839 O O . THR A 1 99 ? 28.052 2.890 -24.772 1.00 64.50 99 THR A O 1
ATOM 842 N N . GLU A 1 100 ? 26.362 3.199 -26.220 1.00 72.56 100 GLU A N 1
ATOM 843 C CA . GLU A 1 100 ? 26.359 4.666 -26.179 1.00 72.56 100 GLU A CA 1
ATOM 844 C C . GLU A 1 100 ? 24.954 5.209 -25.888 1.00 72.56 100 GLU A C 1
ATOM 846 O O . GLU A 1 100 ? 24.106 5.349 -26.772 1.00 72.56 100 GLU A O 1
ATOM 851 N N . LEU A 1 101 ? 24.709 5.564 -24.626 1.00 73.38 101 LEU A N 1
ATOM 852 C CA . LEU A 1 101 ? 23.473 6.226 -24.216 1.00 73.38 101 LEU A CA 1
ATOM 853 C C . LEU A 1 101 ? 23.435 7.662 -24.754 1.00 73.38 101 LEU A C 1
ATOM 855 O O . LEU A 1 101 ? 23.958 8.600 -24.153 1.00 73.38 101 LEU A O 1
ATOM 859 N N . THR A 1 102 ? 22.775 7.847 -25.894 1.00 84.12 102 THR A N 1
ATOM 860 C CA . THR A 1 102 ? 22.520 9.183 -26.446 1.00 84.12 102 THR A CA 1
ATOM 861 C C . THR A 1 102 ? 21.409 9.882 -25.652 1.00 84.12 102 THR A C 1
ATOM 863 O O . THR A 1 102 ? 20.406 9.256 -25.305 1.00 84.12 102 THR A O 1
ATOM 866 N N . LEU A 1 103 ? 21.507 11.205 -25.445 1.00 84.00 103 LEU A N 1
ATOM 867 C CA . LEU A 1 103 ? 20.469 12.018 -24.776 1.00 84.00 103 LEU A CA 1
ATOM 868 C C . LEU A 1 103 ? 19.054 11.769 -25.330 1.00 84.00 103 LEU A C 1
ATOM 870 O O . LEU A 1 103 ? 18.090 11.679 -24.576 1.00 84.00 103 LEU A O 1
ATOM 874 N N . LYS A 1 104 ? 18.927 11.597 -26.649 1.00 84.81 104 LYS A N 1
ATOM 875 C CA . LYS A 1 104 ? 17.659 11.274 -27.316 1.00 84.81 104 LYS A CA 1
ATOM 876 C C . LYS A 1 104 ? 17.077 9.916 -26.879 1.00 84.81 104 LYS A C 1
ATOM 878 O O . LYS A 1 104 ? 15.868 9.822 -26.664 1.00 84.81 104 LYS A O 1
ATOM 883 N N . SER A 1 105 ? 17.918 8.887 -26.730 1.00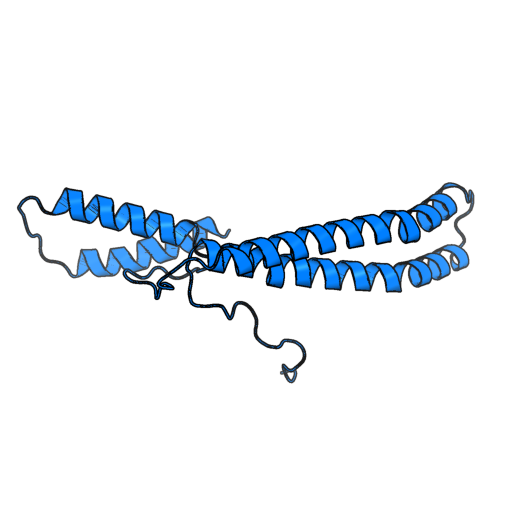 82.44 105 SER A N 1
ATOM 884 C CA . SER A 1 105 ? 17.523 7.541 -26.268 1.00 82.44 105 SER A CA 1
ATOM 885 C C . SER A 1 105 ? 17.091 7.578 -24.796 1.00 82.44 105 SER A C 1
ATOM 887 O O . SER A 1 105 ? 16.053 7.019 -24.429 1.00 82.44 105 SER A O 1
ATOM 889 N N . ALA A 1 106 ? 17.805 8.356 -23.974 1.00 83.44 106 ALA A N 1
ATOM 890 C CA . ALA A 1 106 ? 17.450 8.587 -22.575 1.00 83.44 106 ALA A CA 1
ATOM 891 C C . ALA A 1 106 ? 16.087 9.284 -22.428 1.00 83.44 106 ALA A C 1
ATOM 893 O O . ALA A 1 106 ? 15.226 8.797 -21.699 1.00 83.44 106 ALA A O 1
ATOM 894 N N . ILE A 1 107 ? 15.851 10.379 -23.160 1.00 87.75 107 ILE A N 1
ATOM 895 C CA . ILE A 1 107 ? 14.576 11.115 -23.113 1.00 87.75 107 ILE A CA 1
ATOM 896 C C . ILE A 1 107 ? 13.412 10.220 -23.558 1.00 87.75 107 ILE A C 1
ATOM 898 O O . ILE A 1 107 ? 12.389 10.169 -22.880 1.00 87.75 107 ILE A O 1
ATOM 902 N N . THR A 1 108 ? 13.578 9.4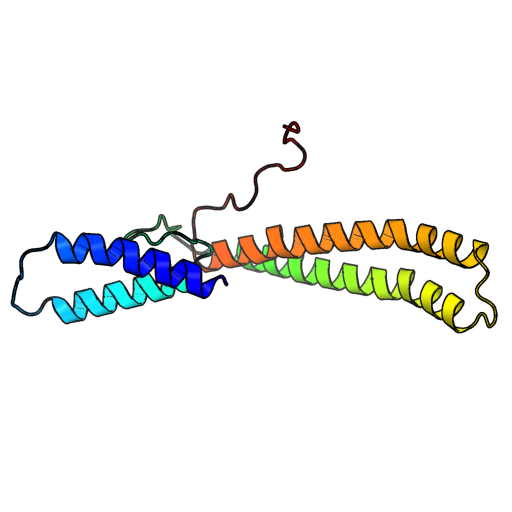71 -24.651 1.00 86.38 108 THR A N 1
ATOM 903 C CA . THR A 1 108 ? 12.541 8.546 -25.146 1.00 86.38 108 THR A CA 1
ATOM 904 C C . THR A 1 108 ? 12.215 7.478 -24.100 1.00 86.38 108 THR A C 1
ATOM 906 O O . THR A 1 108 ? 11.050 7.237 -23.803 1.00 86.38 108 THR A O 1
ATOM 909 N N . SER A 1 109 ? 13.239 6.911 -23.459 1.00 86.50 109 SER A N 1
ATOM 910 C CA . SER A 1 109 ? 13.061 5.903 -22.409 1.00 86.50 109 SER A CA 1
ATOM 911 C C . SER A 1 109 ? 12.377 6.461 -21.155 1.00 86.50 109 SER A C 1
ATOM 913 O O . SER A 1 109 ? 11.602 5.753 -20.518 1.00 86.50 109 SER A O 1
ATOM 915 N N . ILE A 1 110 ? 12.602 7.735 -20.812 1.00 87.88 110 ILE A N 1
ATOM 916 C CA . ILE A 1 110 ? 11.885 8.409 -19.717 1.00 87.88 110 ILE A CA 1
ATOM 917 C C . ILE A 1 110 ? 10.396 8.548 -20.050 1.00 87.88 110 ILE A C 1
ATOM 919 O O . ILE A 1 110 ? 9.560 8.230 -19.206 1.00 87.88 110 ILE A O 1
ATOM 923 N N . PHE A 1 111 ? 10.050 8.981 -21.266 1.00 89.12 111 PHE A N 1
ATOM 924 C CA . PHE A 1 111 ? 8.649 9.068 -21.692 1.00 89.12 111 PHE A CA 1
ATOM 925 C C . PHE A 1 111 ? 7.970 7.691 -21.717 1.00 89.12 111 PHE A C 1
ATOM 927 O O . PHE A 1 111 ? 6.850 7.567 -21.219 1.00 89.12 111 PHE A O 1
ATOM 934 N N . ASP A 1 112 ? 8.668 6.656 -22.195 1.00 87.38 112 ASP A N 1
ATOM 935 C CA . ASP A 1 112 ? 8.175 5.270 -22.197 1.00 87.38 112 ASP A CA 1
ATOM 936 C C . ASP A 1 112 ? 7.887 4.756 -20.771 1.00 87.38 112 ASP A C 1
ATOM 938 O O . ASP A 1 112 ? 6.936 4.002 -20.552 1.00 87.38 112 ASP A O 1
ATOM 942 N N . LEU A 1 113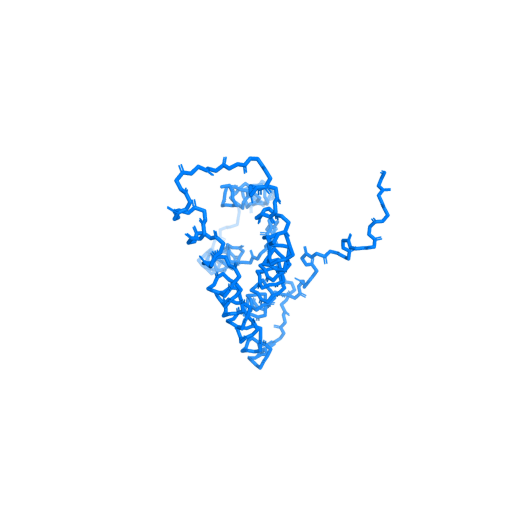 ? 8.681 5.180 -19.780 1.00 91.00 113 LEU A N 1
ATOM 943 C CA . LEU A 1 113 ? 8.527 4.790 -18.373 1.00 91.00 113 LEU A CA 1
ATOM 944 C C . LEU A 1 113 ? 7.555 5.678 -17.585 1.00 91.00 113 LEU A C 1
ATOM 946 O O . LEU A 1 113 ? 7.084 5.268 -16.521 1.00 91.00 113 LEU A O 1
ATOM 950 N N . MET A 1 114 ? 7.230 6.873 -18.081 1.00 92.25 114 MET A N 1
ATOM 951 C CA . MET A 1 114 ? 6.412 7.849 -17.359 1.00 92.25 114 MET A CA 1
ATOM 952 C C . MET A 1 114 ? 5.005 7.313 -17.080 1.00 92.25 114 MET A C 1
ATOM 954 O O . MET A 1 114 ? 4.549 7.318 -15.937 1.00 92.25 114 MET A O 1
ATOM 958 N N . LEU A 1 115 ? 4.329 6.801 -18.110 1.00 89.88 115 LEU A N 1
ATOM 959 C CA . LEU A 1 115 ? 2.971 6.268 -17.998 1.00 89.88 115 LEU A CA 1
ATOM 960 C C . LEU A 1 115 ? 2.885 5.031 -17.079 1.00 89.88 115 LEU A C 1
ATOM 962 O O . LEU A 1 115 ? 2.094 5.064 -16.132 1.00 89.88 115 LEU A O 1
ATOM 966 N N . PRO A 1 116 ? 3.701 3.970 -17.259 1.00 92.25 116 PRO A N 1
ATOM 967 C CA . PRO A 1 116 ? 3.696 2.837 -16.334 1.00 92.25 116 PRO A CA 1
ATOM 968 C C . PRO A 1 116 ? 4.160 3.232 -14.924 1.00 92.25 116 PRO A C 1
ATOM 970 O O . PRO A 1 116 ? 3.653 2.687 -13.947 1.00 92.25 116 PRO A O 1
ATOM 973 N N . GLY A 1 117 ? 5.068 4.204 -14.789 1.00 92.19 117 GLY A N 1
ATOM 974 C CA . GLY A 1 117 ? 5.502 4.725 -13.491 1.00 92.19 117 GLY A CA 1
ATOM 975 C C . GLY A 1 117 ? 4.374 5.407 -12.715 1.00 92.19 117 GLY A C 1
ATOM 976 O O . GLY A 1 117 ? 4.159 5.096 -11.543 1.00 92.19 117 GLY A O 1
ATOM 977 N N . VAL A 1 118 ? 3.598 6.275 -13.371 1.00 93.81 118 VAL A N 1
ATOM 978 C CA . VAL A 1 118 ? 2.420 6.914 -12.759 1.00 93.81 118 VAL A CA 1
ATOM 979 C C . VAL A 1 118 ? 1.380 5.866 -12.355 1.00 93.81 118 VAL A C 1
ATOM 981 O O . VAL A 1 118 ? 0.851 5.929 -11.244 1.00 93.81 118 VAL A O 1
ATOM 984 N N . LEU A 1 119 ? 1.131 4.858 -13.199 1.00 92.62 119 LEU A N 1
ATOM 985 C CA . LEU A 1 119 ? 0.215 3.761 -12.867 1.00 92.62 119 LEU A CA 1
ATOM 986 C C . LEU A 1 119 ? 0.670 2.979 -11.629 1.00 92.62 119 LEU A C 1
ATOM 988 O O . LEU A 1 119 ? -0.152 2.700 -10.758 1.00 92.62 119 LEU A O 1
ATOM 992 N N . ILE A 1 120 ? 1.965 2.669 -11.509 1.00 93.50 120 ILE A N 1
ATOM 993 C CA . ILE A 1 120 ? 2.518 2.001 -10.321 1.00 93.50 120 ILE A CA 1
ATOM 994 C C . ILE A 1 120 ? 2.311 2.863 -9.074 1.00 93.50 120 ILE A C 1
ATOM 996 O O . ILE A 1 120 ? 1.876 2.343 -8.051 1.00 93.50 120 ILE A O 1
ATOM 1000 N N . ILE A 1 121 ? 2.576 4.171 -9.144 1.00 92.69 121 ILE A N 1
ATOM 1001 C CA . ILE A 1 121 ? 2.387 5.078 -8.002 1.00 92.69 121 ILE A CA 1
ATOM 1002 C C . ILE A 1 121 ? 0.920 5.086 -7.552 1.00 92.69 121 ILE A C 1
ATOM 1004 O O . ILE A 1 121 ? 0.651 4.940 -6.358 1.00 92.69 121 ILE A O 1
ATOM 1008 N N . ILE A 1 122 ? -0.026 5.188 -8.490 1.00 93.19 122 ILE A N 1
ATOM 1009 C CA . ILE A 1 122 ? -1.465 5.164 -8.188 1.00 93.19 122 ILE A CA 1
ATOM 1010 C C . ILE A 1 122 ? -1.874 3.814 -7.583 1.00 93.19 122 ILE A C 1
ATOM 1012 O O . ILE A 1 122 ? -2.587 3.783 -6.579 1.00 93.19 122 ILE A O 1
ATOM 1016 N N . LEU A 1 123 ? -1.399 2.698 -8.143 1.00 92.75 123 LEU A N 1
ATOM 1017 C CA . LEU A 1 123 ? -1.689 1.354 -7.633 1.00 92.75 123 LEU A CA 1
ATOM 1018 C C . LEU A 1 123 ? -1.096 1.119 -6.244 1.00 92.75 123 LEU A C 1
ATOM 1020 O O . LEU A 1 123 ? -1.755 0.520 -5.397 1.00 92.75 123 LEU A O 1
ATOM 1024 N N . CYS A 1 124 ? 0.117 1.602 -5.984 1.00 91.44 124 CYS A N 1
ATOM 1025 C CA . CYS A 1 124 ? 0.746 1.530 -4.670 1.00 91.44 124 CYS A CA 1
ATOM 1026 C C . CYS A 1 124 ? -0.014 2.378 -3.647 1.00 91.44 124 CYS A C 1
ATOM 1028 O O . CYS A 1 124 ? -0.270 1.904 -2.538 1.00 91.44 124 CYS A O 1
ATOM 1030 N N . TYR A 1 125 ? -0.420 3.596 -4.022 1.00 88.44 125 TYR A N 1
ATOM 1031 C CA . TYR A 1 125 ? -1.235 4.460 -3.170 1.00 88.44 125 TYR A CA 1
ATOM 1032 C C . TYR A 1 125 ? -2.570 3.789 -2.831 1.00 88.44 125 TYR A C 1
ATOM 1034 O O . TYR A 1 125 ? -2.901 3.628 -1.658 1.00 88.44 125 TYR A O 1
ATOM 1042 N N . TYR A 1 126 ? -3.300 3.312 -3.839 1.00 90.06 126 TYR A N 1
ATOM 1043 C CA . TYR A 1 126 ? -4.565 2.610 -3.645 1.00 90.06 126 TYR A CA 1
ATOM 1044 C C . TYR A 1 126 ? -4.391 1.318 -2.830 1.00 90.06 126 TYR A C 1
ATOM 1046 O O . TYR A 1 126 ? -5.070 1.113 -1.825 1.00 90.06 126 TYR A O 1
ATOM 1054 N N . GLY A 1 127 ? -3.444 0.459 -3.203 1.00 89.62 127 GLY A N 1
ATOM 1055 C CA . GLY A 1 127 ? -3.201 -0.807 -2.519 1.00 89.62 127 GLY A CA 1
ATOM 1056 C C . GLY A 1 127 ? -2.857 -0.607 -1.044 1.00 89.62 127 GLY A C 1
ATOM 1057 O O . GLY A 1 127 ? -3.440 -1.258 -0.177 1.00 89.62 127 GLY A O 1
ATOM 1058 N N . PHE A 1 128 ? -1.953 0.319 -0.730 1.00 84.75 128 PHE A N 1
ATOM 1059 C CA . PHE A 1 128 ? -1.544 0.553 0.650 1.00 84.75 128 PHE A CA 1
ATOM 1060 C C . PHE A 1 128 ? -2.585 1.351 1.451 1.00 84.75 128 PHE A C 1
ATOM 1062 O O . PHE A 1 128 ? -3.050 0.899 2.496 1.00 84.75 128 PHE A O 1
ATOM 1069 N N . PHE A 1 129 ? -2.985 2.533 0.985 1.00 83.31 129 PHE A N 1
ATOM 1070 C CA . PHE A 1 129 ? -3.853 3.401 1.782 1.00 83.31 129 PHE A CA 1
ATOM 1071 C C . PHE A 1 129 ? -5.305 2.943 1.790 1.00 83.31 129 PHE A C 1
ATOM 1073 O O . PHE A 1 129 ? -5.958 3.016 2.827 1.00 83.31 129 PHE A O 1
ATOM 1080 N N . TYR A 1 130 ? -5.819 2.442 0.669 1.00 82.62 130 TYR A N 1
ATOM 1081 C CA . TYR A 1 130 ? -7.200 1.987 0.613 1.00 82.62 130 TYR A CA 1
ATOM 1082 C C . TYR A 1 130 ? -7.311 0.534 1.063 1.00 82.62 130 TYR A C 1
ATOM 1084 O O . TYR A 1 130 ? -7.965 0.258 2.063 1.00 82.62 130 TYR A O 1
ATOM 1092 N N . CYS A 1 131 ? -6.669 -0.407 0.374 1.00 86.88 131 CYS A N 1
ATOM 1093 C CA . CYS A 1 131 ? -6.911 -1.828 0.638 1.00 86.88 131 CYS A CA 1
ATOM 1094 C C . CYS A 1 131 ? -6.273 -2.291 1.954 1.00 86.88 131 CYS A C 1
ATOM 1096 O O . CYS A 1 131 ? -6.940 -2.913 2.783 1.00 86.88 131 CYS A O 1
ATOM 1098 N N . TRP A 1 132 ? -4.996 -1.972 2.179 1.00 85.50 132 TRP A N 1
ATOM 1099 C CA . TRP A 1 132 ? -4.277 -2.438 3.363 1.00 85.50 132 TRP A CA 1
ATOM 1100 C C . TRP A 1 132 ? -4.777 -1.756 4.641 1.00 85.50 132 TRP A C 1
ATOM 1102 O O . TRP A 1 132 ? -5.186 -2.453 5.571 1.00 85.50 132 TRP A O 1
ATOM 1112 N N . LEU A 1 133 ? -4.843 -0.419 4.698 1.00 83.12 133 LEU A N 1
ATOM 1113 C CA . LEU A 1 133 ? -5.328 0.257 5.911 1.00 83.12 133 LEU A CA 1
ATOM 1114 C C . LEU A 1 133 ? -6.804 -0.035 6.208 1.00 83.12 133 LEU A C 1
ATOM 1116 O O . LEU A 1 133 ? -7.114 -0.296 7.368 1.00 83.12 133 LEU A O 1
ATOM 1120 N N . ASN A 1 134 ? -7.704 -0.070 5.213 1.00 82.62 134 ASN A N 1
ATOM 1121 C CA . ASN A 1 134 ? -9.108 -0.417 5.485 1.00 82.62 134 ASN A CA 1
ATOM 1122 C C . ASN A 1 134 ? -9.278 -1.891 5.872 1.00 82.62 134 ASN A C 1
ATOM 1124 O O . ASN A 1 134 ? -10.100 -2.200 6.736 1.00 82.62 134 ASN A O 1
ATOM 1128 N N . GLY A 1 135 ? -8.492 -2.801 5.288 1.00 83.44 135 GLY A N 1
ATOM 1129 C CA . GLY A 1 135 ? -8.470 -4.207 5.695 1.00 83.44 135 GLY A CA 1
ATOM 1130 C C . GLY A 1 135 ? -8.039 -4.369 7.156 1.00 83.44 135 GLY A C 1
ATOM 1131 O O . GLY A 1 135 ? -8.698 -5.070 7.927 1.00 83.44 135 GLY A O 1
ATOM 1132 N N . PHE A 1 136 ? -6.984 -3.657 7.564 1.00 80.19 136 PHE A N 1
ATOM 1133 C CA . PHE A 1 136 ? -6.530 -3.624 8.955 1.00 80.19 136 PHE A CA 1
ATOM 1134 C C . PHE A 1 136 ? -7.510 -2.910 9.890 1.00 80.19 136 PHE A C 1
ATOM 1136 O O . PHE A 1 136 ? -7.712 -3.377 11.009 1.00 80.19 136 PHE A O 1
ATOM 1143 N N . ALA A 1 137 ? -8.151 -1.823 9.459 1.00 76.88 137 ALA A N 1
ATOM 1144 C CA . ALA A 1 137 ? -9.173 -1.134 10.246 1.00 76.88 137 ALA A CA 1
ATOM 1145 C C . ALA A 1 137 ? -10.366 -2.058 10.535 1.00 76.88 137 ALA A C 1
ATOM 1147 O O . ALA A 1 137 ? -10.823 -2.139 11.676 1.00 76.88 137 ALA A O 1
ATOM 1148 N N . GLU A 1 138 ? -10.814 -2.824 9.536 1.00 79.00 138 GLU A N 1
ATOM 1149 C CA . GLU A 1 138 ? -11.898 -3.794 9.699 1.00 79.00 138 GLU A CA 1
ATOM 1150 C C . GLU A 1 138 ? -11.490 -4.966 10.614 1.00 79.00 138 GLU A C 1
ATOM 1152 O O . GLU A 1 138 ? -12.280 -5.374 11.469 1.00 79.00 138 GLU A O 1
ATOM 1157 N N . LEU A 1 139 ? -10.247 -5.460 10.503 1.00 78.44 139 LEU A N 1
ATOM 1158 C CA . LEU A 1 139 ? -9.683 -6.469 11.416 1.00 78.44 139 LEU A CA 1
ATOM 1159 C C . LEU A 1 139 ? -9.607 -5.966 12.861 1.00 78.44 139 LEU A C 1
ATOM 1161 O O . LEU A 1 139 ? -9.949 -6.690 13.796 1.00 78.44 139 LEU A O 1
ATOM 1165 N N . LEU A 1 140 ? -9.189 -4.714 13.045 1.00 71.44 140 LEU A N 1
ATOM 1166 C CA . LEU A 1 140 ? -9.071 -4.076 14.353 1.00 71.44 140 LEU A CA 1
ATOM 1167 C C . LEU A 1 140 ? -10.424 -3.614 14.909 1.00 71.44 140 LEU A C 1
ATOM 1169 O O . LEU A 1 140 ? -10.460 -3.132 16.036 1.00 71.44 140 LEU A O 1
ATOM 1173 N N . ARG A 1 141 ? -11.533 -3.766 14.165 1.00 66.88 141 ARG A N 1
ATOM 1174 C CA . ARG A 1 141 ? -12.859 -3.198 14.493 1.00 66.88 141 ARG A CA 1
ATOM 1175 C C . ARG A 1 141 ? -12.825 -1.687 14.721 1.00 66.88 141 ARG A C 1
ATOM 1177 O O . ARG A 1 141 ? -13.649 -1.143 15.459 1.00 66.88 141 ARG A O 1
ATOM 1184 N N . PHE A 1 142 ? -11.857 -1.013 14.114 1.00 64.50 142 PHE A N 1
ATOM 1185 C CA . PHE A 1 142 ? -11.692 0.419 14.241 1.00 64.50 142 PHE A CA 1
ATOM 1186 C C . PHE A 1 142 ? -12.736 1.103 13.351 1.00 64.50 142 PHE A C 1
ATOM 1188 O O . PHE A 1 142 ? -12.718 0.953 12.131 1.00 64.50 142 PHE A O 1
ATOM 1195 N N . ALA A 1 143 ? -13.713 1.766 13.976 1.00 55.59 143 ALA A N 1
ATOM 1196 C CA . ALA A 1 143 ? -14.890 2.285 13.279 1.00 55.59 143 ALA A CA 1
ATOM 1197 C C . ALA A 1 143 ? -14.613 3.558 12.461 1.00 55.59 143 ALA A C 1
ATOM 1199 O O . ALA A 1 143 ? -15.397 3.886 11.573 1.00 55.59 143 ALA A O 1
ATOM 1200 N N . ASP A 1 144 ? -13.516 4.260 12.746 1.00 55.72 144 ASP A N 1
ATOM 1201 C CA . ASP A 1 144 ? -13.161 5.497 12.060 1.00 55.72 144 ASP A CA 1
ATOM 1202 C C . ASP A 1 144 ? -12.385 5.174 10.771 1.00 55.72 144 ASP A C 1
ATOM 1204 O O . ASP A 1 144 ? -11.221 4.768 10.798 1.00 55.72 144 ASP A O 1
ATOM 1208 N N . ARG A 1 145 ? -13.101 5.232 9.641 1.00 55.84 145 ARG A N 1
ATOM 1209 C CA . ARG A 1 145 ? -12.636 4.804 8.306 1.00 55.84 145 ARG A CA 1
ATOM 1210 C C . ARG A 1 145 ? -12.128 5.956 7.433 1.00 55.84 145 ARG A C 1
ATOM 1212 O O . ARG A 1 145 ? -11.708 5.711 6.305 1.00 55.84 145 ARG A O 1
ATOM 1219 N N . MET A 1 146 ? -12.152 7.196 7.920 1.00 53.91 146 MET A N 1
ATOM 1220 C CA . MET A 1 146 ? -11.643 8.360 7.186 1.00 53.91 146 MET A CA 1
ATOM 1221 C C . MET A 1 146 ? -10.154 8.565 7.479 1.00 53.91 146 MET A C 1
ATOM 1223 O O . MET A 1 146 ? -9.764 9.445 8.237 1.00 53.91 146 MET A O 1
ATOM 1227 N N . PHE A 1 147 ? -9.302 7.731 6.876 1.00 52.91 147 PHE A N 1
ATOM 1228 C CA . PHE A 1 147 ? -7.850 7.965 6.898 1.00 52.91 147 PHE A CA 1
ATOM 1229 C C . PHE A 1 147 ? -7.404 9.043 5.904 1.00 52.91 147 PHE A C 1
ATOM 1231 O O . PHE A 1 147 ? -6.373 9.677 6.117 1.00 52.91 147 PHE A O 1
ATOM 1238 N N . HIS A 1 148 ? -8.188 9.264 4.846 1.00 47.12 148 HIS A N 1
ATOM 1239 C CA . HIS A 1 148 ? -7.948 10.279 3.827 1.00 47.12 148 HIS A CA 1
ATOM 1240 C C . HIS A 1 148 ? -9.265 10.949 3.450 1.00 47.12 148 HIS A C 1
ATOM 1242 O O . HIS A 1 148 ? -10.265 10.265 3.237 1.00 47.12 148 HIS A O 1
ATOM 1248 N N . GLU A 1 149 ? -9.245 12.274 3.359 1.00 53.66 149 GLU A N 1
ATOM 1249 C CA . GLU A 1 149 ? -10.266 13.019 2.627 1.00 53.66 149 GLU A CA 1
ATOM 1250 C C . GLU A 1 149 ? -9.975 12.971 1.121 1.00 53.66 149 GLU A C 1
ATOM 1252 O O . GLU A 1 149 ? -8.884 12.571 0.697 1.00 53.66 149 GLU A O 1
ATOM 1257 N N . ASP A 1 150 ? -10.962 13.359 0.313 1.00 50.28 150 ASP A N 1
ATOM 1258 C CA . ASP A 1 150 ? -10.865 13.447 -1.142 1.00 50.28 150 ASP A CA 1
ATOM 1259 C C . ASP A 1 150 ? -9.789 14.466 -1.560 1.00 50.28 150 ASP A C 1
ATOM 1261 O O . ASP A 1 150 ? -10.070 15.626 -1.853 1.00 50.28 150 ASP A O 1
ATOM 1265 N N . TRP A 1 151 ? -8.530 14.025 -1.619 1.00 57.97 151 TRP A N 1
ATOM 1266 C CA . TRP A 1 151 ? -7.375 14.838 -2.030 1.00 57.97 151 TRP A CA 1
ATOM 1267 C C . TRP A 1 151 ? -7.510 15.403 -3.453 1.00 57.97 151 TRP A C 1
ATOM 1269 O O . TRP A 1 151 ? -6.846 16.363 -3.821 1.00 57.97 151 TRP A O 1
ATOM 1279 N N . TRP A 1 152 ? -8.371 14.800 -4.269 1.00 58.31 152 TRP A N 1
ATOM 1280 C CA . TRP A 1 152 ? -8.670 15.240 -5.627 1.00 58.31 152 TRP A CA 1
ATOM 1281 C C . TRP A 1 152 ? -9.653 16.426 -5.670 1.00 58.31 152 TRP A C 1
ATOM 1283 O O . TRP A 1 152 ? -9.751 17.079 -6.704 1.00 58.31 152 TRP A O 1
ATOM 1293 N N . ASN A 1 153 ? -10.334 16.725 -4.555 1.00 51.94 153 ASN A N 1
ATOM 1294 C CA . ASN A 1 153 ? -11.255 17.857 -4.387 1.00 51.94 153 ASN A CA 1
ATOM 1295 C C . ASN A 1 153 ? -10.760 18.911 -3.391 1.00 51.94 153 ASN A C 1
ATOM 1297 O O . ASN A 1 153 ? -11.477 19.874 -3.113 1.00 51.94 153 ASN A O 1
ATOM 1301 N N . SER A 1 154 ? -9.553 18.771 -2.841 1.00 45.59 154 SER A N 1
ATOM 1302 C CA . SER A 1 154 ? -8.971 19.843 -2.043 1.00 45.59 154 SER A CA 1
ATOM 1303 C C . SER A 1 154 ? -8.637 21.010 -2.969 1.00 45.59 154 SER A C 1
ATOM 1305 O O . SER A 1 154 ? -7.628 20.980 -3.674 1.00 45.59 154 SER A O 1
ATOM 1307 N N . ALA A 1 155 ? -9.503 22.028 -2.983 1.00 50.50 155 ALA A N 1
ATOM 1308 C CA . ALA A 1 155 ? -9.155 23.337 -3.507 1.00 50.50 155 ALA A CA 1
ATOM 1309 C C . ALA A 1 155 ? -7.868 23.782 -2.801 1.00 50.50 155 ALA A C 1
ATOM 1311 O O . ALA A 1 155 ? -7.810 23.866 -1.573 1.00 50.50 155 ALA A O 1
ATOM 1312 N N . SER A 1 156 ? -6.817 23.964 -3.593 1.00 49.25 156 SER A N 1
ATOM 1313 C CA . SER A 1 156 ? -5.510 24.443 -3.160 1.00 49.25 156 SER A CA 1
ATOM 1314 C C . SER A 1 156 ? -5.650 25.721 -2.332 1.00 49.25 156 SER A C 1
ATOM 1316 O O . SER A 1 156 ? -6.352 26.642 -2.754 1.00 49.25 156 SER A O 1
ATOM 1318 N N . SER A 1 157 ? -4.989 25.748 -1.170 1.00 41.22 157 SER A N 1
ATOM 1319 C CA . SER A 1 157 ? -4.724 26.974 -0.401 1.00 41.22 157 SER A CA 1
ATOM 1320 C C . SER A 1 157 ? -3.971 28.016 -1.218 1.00 41.22 157 SER A C 1
ATOM 1322 O O . SER A 1 157 ? -3.167 27.606 -2.086 1.00 41.22 157 SER A O 1
#

Organism: NCBI:txid433720

pLDDT: mean 75.12, std 14.23, range [41.22, 95.56]

Radius of gyration: 24.24 Å; chains: 1; bounding box: 47×38×76 Å

InterPro domains:
  IPR014371 Sterol O-acyltransferase, ACAT/DAG/ARE types [PTHR10408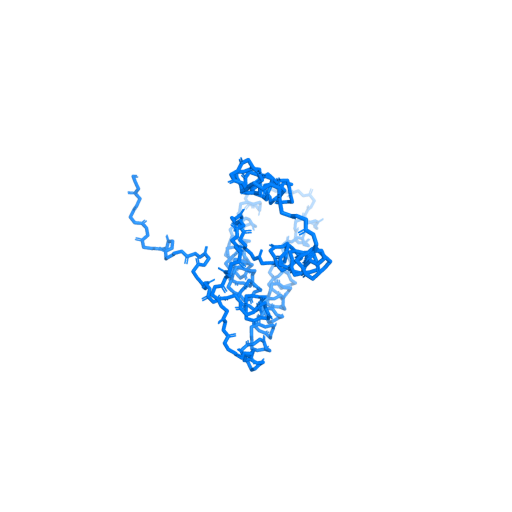] (3-156)